Protein AF-A0A418CTW8-F1 (afdb_monomer_lite)

Secondary structure (DSSP, 8-state):
------EE-HHHHHHHHH-S-EEEEEEE-TT-SSGGG-TTB---BTTEEEEEEE-HHHHHHHHTSTTEEEEEETTS------

Organism: Aphanomyces astaci (NCBI:txid112090)

Radius of gyration: 11.73 Å; chains: 1; bounding box: 28×24×33 Å

Sequence (82 aa):
MIGAGINIGAGVLLALQNSATVSVSVAVDESVYGVSNFPQCGTAIAGVIQCNAMTKPEIDCLAALPGVQKIVTVGAGLNITP

Foldseek 3Di:
DPDLQAAEDPQLVVVLVVDQFFKKKWQFDPDQPPQVVQPQWDDDDPRIIIGGRDGPVRVVVVSPGDGTRYMYGDPPDPPPPD

pLDDT: mean 72.46, std 14.44, range [30.75, 87.31]

Structure (mmCIF, N/CA/C/O backbone):
data_AF-A0A418CTW8-F1
#
_entry.id   AF-A0A418CTW8-F1
#
loop_
_atom_site.group_PDB
_atom_site.id
_atom_site.type_symbol
_atom_site.label_atom_id
_atom_site.label_alt_id
_atom_site.label_comp_id
_atom_site.label_asym_id
_atom_site.label_entity_id
_atom_site.label_seq_id
_atom_site.pdbx_PDB_ins_code
_atom_site.Cartn_x
_atom_site.Cartn_y
_atom_site.Cartn_z
_atom_site.occupancy
_atom_site.B_iso_or_equiv
_atom_site.auth_seq_id
_atom_site.auth_comp_id
_atom_site.auth_asym_id
_atom_site.auth_atom_id
_atom_site.pdbx_PDB_model_num
ATOM 1 N N . MET A 1 1 ? -5.854 -12.315 -21.353 1.00 34.06 1 MET A N 1
ATOM 2 C CA . MET A 1 1 ? -5.494 -10.976 -20.837 1.00 34.06 1 MET A CA 1
ATOM 3 C C . MET A 1 1 ? -4.876 -11.213 -19.469 1.00 34.06 1 MET A C 1
ATOM 5 O O . MET A 1 1 ? -5.604 -11.350 -18.498 1.00 34.06 1 MET A O 1
ATOM 9 N N . ILE A 1 2 ? -3.568 -11.463 -19.411 1.00 35.47 2 ILE A N 1
ATOM 10 C CA . ILE A 1 2 ? -2.892 -11.747 -18.140 1.00 35.47 2 ILE A CA 1
ATOM 11 C C . ILE A 1 2 ? -2.554 -10.379 -17.557 1.00 35.47 2 ILE A C 1
ATOM 13 O O . ILE A 1 2 ? -1.521 -9.803 -17.879 1.00 35.47 2 ILE A O 1
ATOM 17 N N . GLY A 1 3 ? -3.498 -9.800 -16.811 1.00 38.00 3 GLY A N 1
ATOM 18 C CA . GLY A 1 3 ? -3.189 -8.648 -15.973 1.00 38.00 3 GLY A CA 1
ATOM 19 C C . GLY A 1 3 ? -2.097 -9.088 -15.010 1.00 38.00 3 GLY A C 1
ATOM 20 O O . GLY A 1 3 ? -2.246 -10.132 -14.376 1.00 38.00 3 GLY A O 1
ATOM 21 N N . ALA A 1 4 ? -0.981 -8.363 -14.971 1.00 43.00 4 ALA A N 1
ATOM 22 C CA . ALA A 1 4 ? 0.074 -8.581 -13.996 1.00 43.00 4 ALA A CA 1
ATOM 23 C C . ALA A 1 4 ? -0.557 -8.479 -12.600 1.00 43.00 4 ALA A C 1
ATOM 25 O O . ALA A 1 4 ? -0.840 -7.389 -12.112 1.00 43.00 4 ALA A O 1
ATOM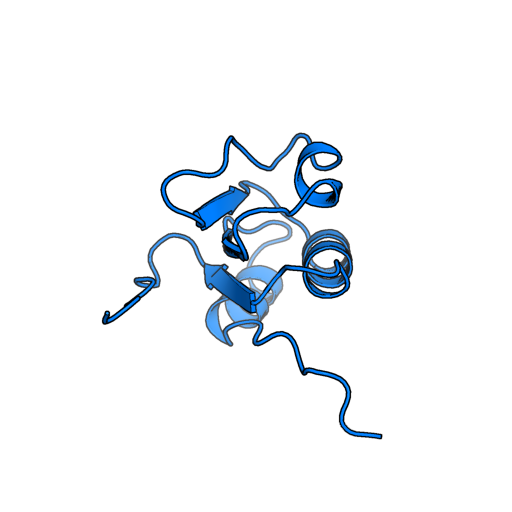 26 N N . GLY A 1 5 ? -0.911 -9.629 -12.024 1.00 47.53 5 GLY A N 1
ATOM 27 C CA . GLY A 1 5 ? -1.596 -9.705 -10.747 1.00 47.53 5 GLY A CA 1
ATOM 28 C C . GLY A 1 5 ? -0.630 -9.246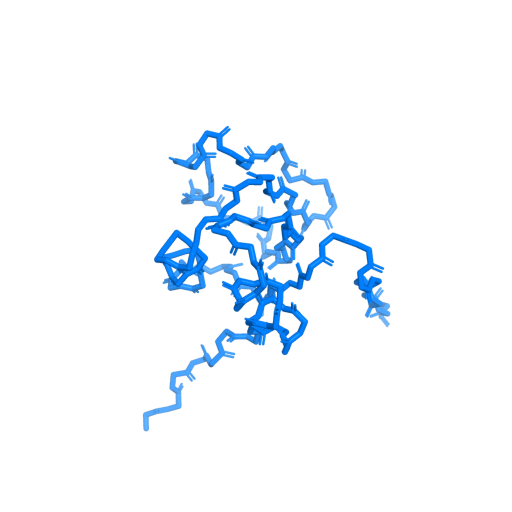 -9.678 1.00 47.53 5 GLY A C 1
ATOM 29 O O . GLY A 1 5 ? 0.289 -9.981 -9.314 1.00 47.53 5 GLY A O 1
ATOM 30 N N . ILE A 1 6 ? -0.810 -8.020 -9.205 1.00 57.06 6 ILE A N 1
ATOM 31 C CA . ILE A 1 6 ? -0.066 -7.517 -8.065 1.00 57.06 6 ILE A CA 1
ATOM 32 C C . ILE A 1 6 ? -0.284 -8.483 -6.905 1.00 57.06 6 ILE A C 1
ATOM 34 O O . ILE A 1 6 ? -1.413 -8.782 -6.513 1.00 57.06 6 ILE A O 1
ATOM 38 N N . ASN A 1 7 ? 0.816 -9.018 -6.383 1.00 70.50 7 ASN A N 1
ATOM 39 C CA . ASN A 1 7 ? 0.771 -10.024 -5.335 1.00 70.50 7 ASN A CA 1
ATOM 40 C C . ASN A 1 7 ? 0.588 -9.326 -3.982 1.00 70.50 7 ASN A C 1
ATOM 42 O O . ASN A 1 7 ? 1.563 -8.980 -3.310 1.00 70.50 7 ASN A O 1
ATOM 46 N N . ILE A 1 8 ? -0.671 -9.105 -3.592 1.00 77.94 8 ILE A N 1
ATOM 47 C CA . ILE A 1 8 ? -1.020 -8.726 -2.220 1.00 77.94 8 ILE A CA 1
ATOM 48 C C . ILE A 1 8 ? -0.875 -9.975 -1.346 1.00 77.94 8 ILE A C 1
ATOM 50 O O . ILE A 1 8 ? -1.574 -10.971 -1.525 1.00 77.94 8 ILE A O 1
ATOM 54 N N . GLY A 1 9 ? 0.053 -9.934 -0.396 1.00 75.56 9 GLY A N 1
ATOM 55 C CA . GLY A 1 9 ? 0.296 -11.026 0.533 1.00 75.56 9 GLY A CA 1
ATOM 56 C C . GLY A 1 9 ? -0.940 -11.319 1.382 1.00 75.56 9 GLY A C 1
ATOM 57 O O . GLY A 1 9 ? -1.591 -10.404 1.886 1.00 75.56 9 GLY A O 1
ATOM 58 N N . ALA A 1 10 ? -1.230 -12.602 1.605 1.00 75.50 10 ALA A N 1
ATOM 59 C CA . ALA A 1 10 ? -2.375 -13.043 2.407 1.00 75.50 10 ALA A CA 1
ATOM 60 C C . ALA A 1 10 ? -2.398 -12.427 3.821 1.00 75.50 10 ALA A C 1
ATOM 62 O O . ALA A 1 10 ? -3.470 -12.147 4.357 1.00 75.50 10 ALA A O 1
ATOM 63 N N . GLY A 1 11 ? -1.223 -12.136 4.394 1.00 73.94 11 GLY A N 1
ATOM 64 C CA . GLY A 1 11 ? -1.101 -11.447 5.681 1.00 73.94 11 GLY A CA 1
ATOM 65 C C . GLY A 1 11 ? -1.730 -10.050 5.699 1.00 73.94 11 GLY A C 1
ATOM 66 O O 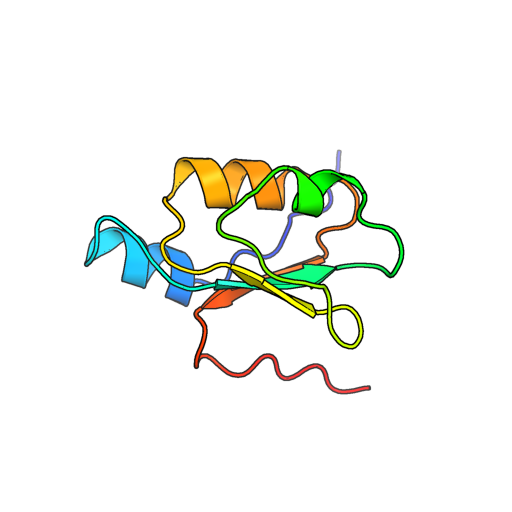. GLY A 1 11 ? -2.229 -9.628 6.735 1.00 73.94 11 GLY A O 1
ATOM 67 N N . VAL A 1 12 ? -1.777 -9.355 4.556 1.00 78.62 12 VAL A N 1
ATOM 68 C CA . VAL A 1 12 ? -2.377 -8.015 4.438 1.00 78.62 12 VAL A CA 1
ATOM 69 C C . VAL A 1 12 ? -3.890 -8.102 4.545 1.00 78.62 12 VAL A C 1
ATOM 71 O O . VAL A 1 12 ? -4.496 -7.363 5.316 1.00 78.62 12 VAL A O 1
ATOM 74 N N . LEU A 1 13 ? -4.504 -9.048 3.825 1.00 78.75 13 LEU A N 1
ATOM 75 C CA . LEU A 1 13 ? -5.943 -9.283 3.927 1.00 78.75 13 LEU A CA 1
ATOM 76 C C . LEU A 1 13 ? -6.333 -9.724 5.339 1.00 78.75 13 LEU A C 1
ATOM 78 O O . LEU A 1 13 ? -7.337 -9.248 5.857 1.00 78.75 13 LEU A O 1
ATOM 82 N N . LEU A 1 14 ? -5.537 -10.593 5.964 1.00 80.81 14 LEU A N 1
ATOM 83 C CA . LEU A 1 14 ? -5.815 -11.099 7.307 1.00 80.81 14 LEU A CA 1
ATOM 84 C C . LEU A 1 14 ? -5.711 -9.998 8.377 1.00 80.81 14 LEU A C 1
ATOM 86 O O . LEU A 1 14 ? -6.531 -9.931 9.294 1.00 80.81 14 LEU A O 1
ATOM 90 N N . ALA A 1 15 ? -4.733 -9.101 8.237 1.00 80.75 15 ALA A N 1
ATOM 91 C CA . ALA A 1 15 ? -4.584 -7.944 9.109 1.00 80.75 15 ALA A CA 1
ATOM 92 C C . ALA A 1 15 ? -5.722 -6.928 8.917 1.00 80.75 15 ALA A C 1
ATOM 94 O O . ALA A 1 15 ? -6.266 -6.449 9.905 1.00 80.75 15 ALA A O 1
ATOM 95 N N . LEU A 1 16 ? -6.151 -6.674 7.675 1.00 80.19 16 LEU A N 1
ATOM 96 C CA . LEU A 1 16 ? -7.317 -5.832 7.365 1.00 80.19 16 LEU A CA 1
ATOM 97 C C . LEU A 1 16 ? -8.654 -6.427 7.836 1.00 80.19 16 LEU A C 1
ATOM 99 O O . LEU A 1 16 ? -9.627 -5.702 8.009 1.00 80.19 16 LEU A O 1
ATOM 103 N N . GLN A 1 17 ? -8.738 -7.748 8.004 1.00 81.12 17 GLN A N 1
ATOM 104 C CA . GLN A 1 17 ? -9.912 -8.397 8.597 1.00 81.12 17 GLN A CA 1
ATOM 105 C C . GLN A 1 17 ? -9.972 -8.215 10.118 1.00 81.12 17 GLN A C 1
ATOM 107 O O . GLN A 1 17 ? -11.061 -8.217 10.683 1.00 81.12 17 GLN A O 1
ATOM 112 N N . ASN A 1 18 ? -8.818 -8.063 10.776 1.00 81.81 18 ASN A N 1
ATOM 113 C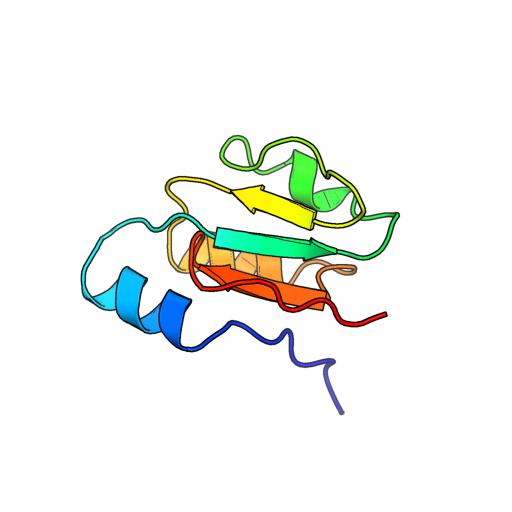 CA . ASN A 1 18 ? -8.727 -7.861 12.225 1.00 81.81 18 ASN A CA 1
ATOM 114 C C . ASN A 1 18 ? -8.641 -6.381 12.628 1.00 81.81 18 ASN A C 1
ATOM 116 O O . ASN A 1 18 ? -8.948 -6.041 13.767 1.00 81.81 18 ASN A O 1
ATOM 120 N N . SER A 1 19 ? -8.215 -5.506 11.720 1.00 79.44 19 SER A N 1
ATOM 121 C CA . SER A 1 19 ? -7.961 -4.090 11.976 1.00 79.44 19 SER A CA 1
ATOM 122 C C . SER A 1 19 ? -8.473 -3.236 10.822 1.00 79.44 19 SER A C 1
ATOM 124 O O . SER A 1 19 ? -8.364 -3.615 9.660 1.00 79.44 19 SER A O 1
ATOM 126 N N . ALA A 1 20 ? -8.984 -2.043 11.130 1.00 81.94 20 ALA A N 1
ATOM 127 C CA . ALA A 1 20 ? -9.422 -1.087 10.112 1.00 81.94 20 ALA A CA 1
ATOM 128 C C . ALA A 1 20 ? -8.259 -0.588 9.232 1.00 81.94 20 ALA A C 1
ATOM 130 O O . ALA A 1 20 ? -8.466 -0.208 8.078 1.00 81.94 20 ALA A O 1
ATOM 131 N N . THR A 1 21 ? -7.040 -0.608 9.775 1.00 84.19 21 THR A N 1
ATOM 132 C CA . THR A 1 21 ? -5.813 -0.170 9.111 1.00 84.19 21 THR A CA 1
ATOM 133 C C . THR A 1 21 ? -4.665 -1.145 9.367 1.00 84.19 21 THR A C 1
ATOM 135 O O . THR A 1 21 ? -4.603 -1.800 10.412 1.00 84.19 21 THR A O 1
ATOM 138 N N . VAL A 1 22 ? -3.735 -1.251 8.416 1.00 85.50 22 VAL A N 1
ATOM 139 C CA . VAL A 1 22 ? -2.549 -2.111 8.521 1.00 85.50 22 VAL A CA 1
ATOM 140 C C . VAL A 1 22 ? -1.314 -1.420 7.948 1.00 85.50 22 VAL A C 1
ATOM 142 O O . VAL A 1 22 ? -1.388 -0.670 6.978 1.00 85.50 22 VAL A O 1
ATOM 145 N N . SER A 1 23 ? -0.153 -1.695 8.535 1.00 86.62 23 SER A N 1
ATOM 146 C CA . SER A 1 23 ? 1.130 -1.313 7.953 1.00 86.62 23 SER A CA 1
ATOM 147 C C . SER A 1 23 ? 1.578 -2.331 6.906 1.00 86.62 23 SER A C 1
ATOM 149 O O . SER A 1 23 ? 1.683 -3.527 7.194 1.00 86.62 23 SER A O 1
ATOM 151 N N . VAL A 1 24 ? 1.876 -1.864 5.695 1.00 85.00 24 VAL A N 1
ATOM 152 C CA . VAL A 1 24 ? 2.333 -2.681 4.568 1.00 85.00 24 VAL A CA 1
ATOM 153 C C . VAL A 1 24 ? 3.671 -2.206 4.013 1.00 85.00 24 VAL A C 1
ATOM 155 O O . VAL A 1 24 ? 3.957 -1.015 3.964 1.00 85.00 24 VAL A O 1
ATOM 158 N N . SER A 1 25 ? 4.485 -3.151 3.564 1.00 85.06 25 SER A N 1
ATOM 159 C CA . SER A 1 25 ? 5.667 -2.903 2.753 1.00 85.06 25 SER A CA 1
ATOM 160 C C . SER A 1 25 ? 5.349 -3.227 1.297 1.00 85.06 25 SER A C 1
ATOM 162 O O . SER A 1 25 ? 4.921 -4.334 0.966 1.00 85.06 25 SER A O 1
ATOM 164 N N . VAL A 1 26 ? 5.572 -2.253 0.431 1.00 82.19 26 VAL A N 1
ATOM 165 C CA . VAL A 1 26 ? 5.275 -2.265 -0.995 1.00 82.19 26 VAL A CA 1
ATOM 166 C C . VAL A 1 26 ? 6.601 -2.334 -1.738 1.00 82.19 26 VAL A C 1
ATOM 168 O O . VAL A 1 26 ? 7.381 -1.389 -1.704 1.00 82.19 26 VAL A O 1
ATOM 171 N N . ALA A 1 27 ? 6.882 -3.458 -2.384 1.00 83.12 27 ALA A N 1
ATOM 172 C CA . ALA A 1 27 ? 7.996 -3.564 -3.311 1.00 83.12 27 ALA A CA 1
ATOM 173 C C . ALA A 1 27 ? 7.592 -2.925 -4.635 1.00 83.12 27 ALA A C 1
ATOM 175 O O . ALA A 1 27 ? 6.530 -3.232 -5.189 1.00 83.12 27 ALA A O 1
ATOM 176 N N . VAL A 1 28 ? 8.446 -2.046 -5.127 1.00 78.00 28 VAL A N 1
ATOM 177 C CA . VAL A 1 28 ? 8.206 -1.238 -6.305 1.00 78.00 28 VAL A CA 1
ATOM 178 C C . VAL A 1 28 ? 9.409 -1.272 -7.225 1.00 78.00 28 VAL A C 1
ATOM 180 O O . VAL A 1 28 ? 10.545 -1.417 -6.781 1.00 78.00 28 VAL A O 1
ATOM 183 N N . ASP A 1 29 ? 9.148 -1.167 -8.519 1.00 74.12 29 ASP A N 1
ATOM 184 C CA . ASP A 1 29 ? 10.196 -0.878 -9.486 1.00 74.12 29 ASP A CA 1
ATOM 185 C C . ASP A 1 29 ? 10.670 0.573 -9.309 1.00 74.12 29 ASP A C 1
ATOM 187 O O . ASP A 1 29 ? 9.941 1.412 -8.774 1.00 74.12 29 ASP A O 1
ATOM 191 N N . GLU A 1 30 ? 11.894 0.867 -9.733 1.00 62.25 30 GLU A N 1
ATOM 192 C CA . GLU A 1 30 ? 12.706 2.047 -9.383 1.00 62.25 30 GLU A CA 1
ATOM 193 C C . GLU A 1 30 ? 12.042 3.407 -9.713 1.00 62.25 30 GLU A C 1
ATOM 195 O O . GLU A 1 30 ? 12.544 4.465 -9.341 1.00 62.25 30 GLU A O 1
ATOM 200 N N . SER A 1 31 ? 10.884 3.380 -10.382 1.00 59.69 31 SER A N 1
ATOM 201 C CA . SER A 1 31 ? 10.175 4.519 -10.967 1.00 59.69 31 SER A CA 1
ATOM 202 C C . SER A 1 31 ? 8.675 4.589 -10.618 1.00 59.69 31 SER A C 1
ATOM 204 O O . SER A 1 31 ? 7.856 4.940 -11.468 1.00 59.69 31 SER A O 1
ATOM 206 N N . VAL A 1 32 ? 8.246 4.276 -9.393 1.00 62.88 32 VAL A N 1
ATOM 207 C CA . VAL A 1 32 ? 6.850 4.561 -8.978 1.00 62.88 32 VAL A CA 1
ATOM 208 C C . VAL A 1 32 ? 6.672 6.028 -8.598 1.00 62.88 32 VAL A C 1
ATOM 210 O O . VAL A 1 32 ? 6.926 6.444 -7.472 1.00 62.88 32 VAL A O 1
ATOM 213 N N . TYR A 1 33 ? 6.133 6.814 -9.524 1.00 60.09 33 TYR A N 1
ATOM 214 C CA . TYR A 1 33 ? 5.710 8.190 -9.247 1.00 60.09 33 TYR A CA 1
ATOM 215 C C . TYR A 1 33 ? 4.394 8.274 -8.447 1.00 60.09 33 TYR A C 1
ATOM 217 O O . TYR A 1 33 ? 4.138 9.279 -7.790 1.00 60.09 33 TYR A O 1
ATOM 225 N N . GLY A 1 34 ? 3.552 7.231 -8.478 1.00 62.00 34 GLY A N 1
ATOM 226 C CA . GLY A 1 34 ? 2.199 7.264 -7.895 1.00 62.00 34 GLY A CA 1
ATOM 227 C C . GLY A 1 34 ? 2.124 7.044 -6.380 1.00 62.00 34 GLY A C 1
ATOM 228 O O . GLY A 1 34 ? 1.154 7.446 -5.746 1.00 62.00 34 GLY A O 1
ATOM 229 N N . VAL A 1 35 ? 3.148 6.439 -5.783 1.00 64.94 35 VAL A N 1
ATOM 230 C CA . VAL A 1 35 ? 3.215 6.152 -4.337 1.00 64.94 35 VAL A CA 1
ATOM 231 C C . VAL A 1 35 ? 3.381 7.408 -3.481 1.00 64.94 35 VAL A C 1
ATOM 233 O O . VAL A 1 35 ? 2.897 7.444 -2.355 1.00 64.94 35 VAL A O 1
ATOM 236 N N . SER A 1 36 ? 3.973 8.466 -4.040 1.00 66.62 36 SER A N 1
ATOM 237 C CA . SER A 1 36 ? 4.110 9.782 -3.403 1.00 66.62 36 SER A CA 1
ATOM 238 C C . SER A 1 36 ? 2.763 10.460 -3.128 1.00 66.62 36 SER A C 1
ATOM 240 O O . SER A 1 36 ? 2.693 11.370 -2.307 1.00 66.62 36 SER A O 1
ATOM 242 N N . ASN A 1 37 ? 1.686 10.021 -3.792 1.00 68.56 37 ASN A N 1
ATOM 243 C CA . ASN A 1 37 ? 0.335 10.526 -3.536 1.00 68.56 37 ASN A CA 1
ATOM 244 C C . ASN A 1 37 ? -0.287 9.953 -2.256 1.00 68.56 37 ASN A C 1
ATOM 246 O O . ASN A 1 37 ? -1.345 10.423 -1.840 1.00 68.56 37 ASN A O 1
ATOM 250 N N . PHE A 1 38 ? 0.338 8.953 -1.632 1.00 75.38 38 PHE A N 1
ATOM 251 C CA . PHE A 1 38 ? -0.138 8.373 -0.385 1.00 75.38 38 PHE A CA 1
ATOM 252 C C . PHE A 1 38 ? 0.650 8.976 0.781 1.00 75.38 38 PHE A C 1
ATOM 254 O O . PHE A 1 38 ? 1.790 8.578 1.007 1.00 75.38 38 PHE A O 1
ATOM 261 N N . PRO A 1 39 ? 0.063 9.890 1.577 1.00 76.75 39 PRO A N 1
ATOM 262 C CA . PRO A 1 39 ? 0.764 10.520 2.703 1.00 76.75 39 PRO A CA 1
ATOM 263 C C . PRO A 1 39 ? 1.135 9.521 3.806 1.00 76.75 39 PRO A C 1
ATOM 265 O O . PRO A 1 39 ? 1.953 9.811 4.674 1.00 76.75 39 PRO A O 1
ATOM 268 N N . GLN A 1 40 ? 0.518 8.341 3.775 1.00 81.00 40 GLN A N 1
ATOM 269 C CA . GLN A 1 40 ? 0.759 7.250 4.709 1.00 81.00 40 GLN A CA 1
ATOM 270 C C . GLN A 1 40 ? 1.964 6.391 4.301 1.00 81.00 40 GLN A C 1
ATOM 272 O O . GLN A 1 40 ? 2.447 5.585 5.097 1.00 81.00 40 GLN A O 1
ATOM 277 N N . CYS A 1 41 ? 2.455 6.578 3.073 1.00 79.50 41 CYS A N 1
ATOM 278 C CA . CYS A 1 41 ? 3.641 5.944 2.525 1.00 79.50 41 CYS A CA 1
ATOM 279 C C . CYS A 1 41 ? 4.867 6.843 2.704 1.00 79.50 41 CYS A C 1
ATOM 281 O O . CYS A 1 41 ? 4.840 8.035 2.407 1.00 79.50 41 CYS A O 1
ATOM 283 N N . GLY A 1 42 ? 5.952 6.258 3.205 1.00 76.44 42 GLY A N 1
ATOM 284 C CA . GLY A 1 42 ? 7.244 6.925 3.317 1.00 76.44 42 GLY A CA 1
ATOM 285 C C . GLY A 1 42 ? 8.037 6.910 2.009 1.00 76.44 42 GLY A C 1
ATOM 286 O O . GLY A 1 42 ? 7.552 6.523 0.947 1.00 76.44 42 GLY A O 1
ATOM 287 N N . THR A 1 43 ? 9.304 7.299 2.100 1.00 71.62 43 THR A N 1
ATOM 288 C CA . THR A 1 43 ? 10.239 7.251 0.971 1.00 71.62 43 THR A CA 1
ATOM 289 C C . THR A 1 43 ? 10.558 5.806 0.581 1.00 71.62 43 THR A C 1
ATOM 291 O O . THR A 1 43 ? 10.720 4.945 1.448 1.00 71.62 43 THR A O 1
ATOM 294 N N . ALA A 1 44 ? 10.699 5.543 -0.720 1.00 71.62 44 ALA A N 1
ATOM 295 C CA . ALA A 1 44 ? 11.215 4.271 -1.211 1.00 71.62 44 ALA A CA 1
ATOM 296 C C . ALA A 1 44 ? 12.686 4.098 -0.801 1.00 71.62 44 ALA A C 1
ATOM 298 O O . ALA A 1 44 ? 13.533 4.919 -1.147 1.00 71.62 44 ALA A O 1
ATOM 299 N N . ILE A 1 45 ? 12.996 3.020 -0.084 1.00 72.12 45 ILE A N 1
ATOM 300 C CA . ILE A 1 45 ? 14.358 2.632 0.287 1.00 72.12 45 ILE A CA 1
ATOM 301 C C . ILE A 1 45 ? 14.665 1.328 -0.449 1.00 72.12 45 ILE A C 1
ATOM 303 O O . ILE A 1 45 ? 13.998 0.323 -0.217 1.00 72.12 45 ILE A O 1
ATOM 307 N N . ALA A 1 46 ? 15.651 1.352 -1.352 1.00 74.06 46 ALA A N 1
ATOM 308 C CA . ALA A 1 46 ? 16.059 0.192 -2.155 1.00 74.06 46 ALA A CA 1
ATOM 309 C C . ALA A 1 46 ? 14.892 -0.499 -2.902 1.00 74.06 46 ALA A C 1
ATOM 311 O O . ALA A 1 46 ? 14.779 -1.722 -2.894 1.00 74.06 46 ALA A O 1
ATOM 312 N N . GLY A 1 47 ? 13.984 0.284 -3.499 1.00 76.38 47 GLY A N 1
ATOM 313 C CA . GLY A 1 47 ? 12.819 -0.256 -4.216 1.00 76.38 47 GLY A CA 1
ATOM 314 C C . GLY A 1 47 ? 11.712 -0.797 -3.302 1.00 76.38 47 GLY A C 1
ATOM 315 O O . GLY A 1 47 ? 10.831 -1.520 -3.756 1.00 76.38 47 GLY A O 1
ATOM 316 N N . VAL A 1 48 ? 11.722 -0.468 -2.007 1.00 79.88 48 VAL A N 1
ATOM 317 C CA . VAL A 1 48 ? 10.651 -0.832 -1.070 1.00 79.88 48 VAL A CA 1
ATOM 318 C C . VAL A 1 48 ? 10.128 0.405 -0.354 1.00 79.88 48 VAL A C 1
ATOM 320 O O . VAL A 1 48 ? 10.885 1.184 0.216 1.00 79.88 48 VAL A O 1
ATOM 323 N N . ILE A 1 49 ? 8.811 0.562 -0.339 1.00 83.69 49 ILE A N 1
ATOM 324 C CA . ILE A 1 49 ? 8.098 1.643 0.335 1.00 83.69 49 ILE A CA 1
ATOM 325 C C . ILE A 1 49 ? 7.350 1.058 1.518 1.00 83.69 49 ILE A C 1
ATOM 327 O O . ILE A 1 49 ? 6.639 0.069 1.379 1.00 83.69 49 ILE A O 1
ATOM 331 N N . GLN A 1 50 ? 7.481 1.667 2.689 1.00 84.38 50 GLN A N 1
ATOM 332 C CA . GLN A 1 50 ? 6.629 1.328 3.824 1.00 84.38 50 GLN A CA 1
ATOM 333 C C . GLN A 1 50 ? 5.477 2.311 3.916 1.00 84.38 50 GLN A C 1
ATOM 335 O O . GLN A 1 50 ? 5.691 3.520 3.973 1.00 84.38 50 GLN A O 1
ATOM 340 N N . CYS A 1 51 ? 4.267 1.770 3.966 1.00 85.12 51 CYS A N 1
ATOM 341 C CA . CYS A 1 51 ? 3.048 2.514 4.196 1.00 85.12 51 CYS A CA 1
ATOM 342 C C . CYS A 1 51 ? 2.434 2.073 5.518 1.00 85.12 51 CYS A C 1
ATOM 344 O O . CYS A 1 51 ? 2.182 0.888 5.729 1.00 85.12 51 CYS A O 1
ATOM 346 N N . ASN A 1 52 ? 2.198 3.019 6.416 1.00 85.62 52 ASN A N 1
ATOM 347 C CA . ASN A 1 52 ? 1.603 2.754 7.719 1.00 85.62 52 ASN A CA 1
ATOM 348 C C . ASN A 1 52 ? 0.130 3.142 7.718 1.00 85.62 52 ASN A C 1
ATOM 350 O O . ASN A 1 52 ? -0.252 4.079 7.034 1.00 85.62 52 ASN A O 1
ATOM 354 N N . ALA A 1 53 ? -0.676 2.442 8.516 1.00 86.12 53 ALA A N 1
ATOM 355 C CA . ALA A 1 53 ? -2.095 2.747 8.708 1.00 86.12 53 ALA A CA 1
ATOM 356 C C . ALA A 1 53 ? -2.969 2.712 7.432 1.00 86.12 53 ALA A C 1
ATOM 358 O O . ALA A 1 53 ? -4.025 3.334 7.384 1.00 86.12 53 ALA A O 1
ATOM 359 N N . MET A 1 54 ? -2.600 1.891 6.452 1.00 85.38 54 MET A N 1
ATOM 360 C CA . MET A 1 54 ? -3.316 1.783 5.187 1.00 85.38 54 MET A CA 1
ATOM 361 C C . MET A 1 54 ? -4.617 0.994 5.319 1.00 85.38 54 MET A C 1
ATOM 363 O O . MET A 1 54 ? -4.659 -0.075 5.937 1.00 85.38 54 MET A O 1
ATOM 367 N N . THR A 1 55 ? -5.672 1.482 4.677 1.00 87.31 55 THR A N 1
ATOM 368 C CA . THR A 1 55 ? -6.955 0.779 4.576 1.00 87.31 55 THR A CA 1
ATOM 369 C C . THR A 1 55 ? -6.993 -0.161 3.369 1.00 87.31 55 THR A C 1
ATOM 371 O O . THR A 1 55 ? -6.196 -0.066 2.433 1.00 87.31 55 THR A O 1
ATOM 374 N N . LYS A 1 56 ? -7.967 -1.079 3.356 1.00 83.00 56 LYS A N 1
ATOM 375 C CA . LYS A 1 56 ? -8.195 -2.003 2.234 1.00 83.00 56 LYS A CA 1
ATOM 376 C C . LYS A 1 56 ? -8.294 -1.302 0.865 1.00 83.00 56 LYS A C 1
ATOM 378 O O . LYS A 1 56 ? -7.590 -1.751 -0.035 1.00 83.00 56 LYS A O 1
ATOM 383 N N . PRO A 1 57 ? -9.112 -0.246 0.675 1.00 83.88 57 PRO A N 1
ATOM 384 C CA . PRO A 1 57 ? -9.193 0.437 -0.616 1.00 83.88 57 PRO A CA 1
ATOM 385 C C . PRO A 1 57 ? -7.897 1.158 -1.000 1.00 83.88 57 PRO A C 1
ATOM 387 O O . PRO A 1 57 ? -7.558 1.195 -2.175 1.00 83.88 57 PRO A O 1
ATOM 390 N N . GLU A 1 58 ? -7.138 1.696 -0.043 1.00 84.81 58 GLU A N 1
ATOM 391 C CA . GLU A 1 58 ? -5.859 2.344 -0.357 1.00 84.81 58 GLU A CA 1
ATOM 392 C C . GLU A 1 58 ? -4.799 1.329 -0.797 1.00 84.81 58 GLU A C 1
ATOM 394 O O . GLU A 1 58 ? -4.039 1.596 -1.723 1.00 84.81 58 GLU A O 1
ATOM 399 N N . ILE A 1 59 ? -4.777 0.147 -0.175 1.00 82.75 59 ILE A N 1
ATOM 400 C CA . ILE A 1 59 ? -3.919 -0.972 -0.587 1.00 82.75 59 ILE A CA 1
ATOM 401 C C . ILE A 1 59 ? -4.300 -1.469 -1.979 1.00 82.75 59 ILE A C 1
ATOM 403 O O . ILE A 1 59 ? -3.414 -1.771 -2.772 1.00 82.75 59 ILE A O 1
ATOM 407 N N . ASP A 1 60 ? -5.595 -1.541 -2.283 1.00 84.50 60 ASP A N 1
ATOM 408 C CA . ASP A 1 60 ? -6.090 -1.919 -3.608 1.00 84.50 60 ASP A CA 1
ATOM 409 C C . ASP A 1 60 ? -5.683 -0.883 -4.673 1.00 84.50 60 ASP A C 1
ATOM 411 O O . ASP A 1 60 ? -5.143 -1.242 -5.718 1.00 84.50 60 ASP A O 1
ATOM 415 N N . CYS A 1 61 ? -5.805 0.414 -4.361 1.00 83.81 61 CYS A N 1
ATOM 416 C CA . CYS A 1 61 ? -5.319 1.501 -5.215 1.00 83.81 61 CYS A CA 1
ATOM 417 C C . CYS A 1 61 ? -3.801 1.459 -5.418 1.00 83.81 61 CYS A C 1
ATOM 419 O O . CYS A 1 61 ? -3.338 1.645 -6.540 1.00 83.81 61 CYS A O 1
ATOM 421 N N . LEU A 1 62 ? -3.021 1.212 -4.359 1.00 80.38 62 LEU A N 1
ATOM 422 C CA . LEU A 1 62 ? -1.575 1.023 -4.476 1.00 80.38 62 LEU A CA 1
ATOM 423 C C . LEU A 1 62 ? -1.253 -0.180 -5.347 1.00 80.38 62 LEU A C 1
ATOM 425 O O . LEU A 1 62 ? -0.384 -0.085 -6.205 1.00 80.38 62 LEU A O 1
ATOM 429 N N . ALA A 1 63 ? -1.950 -1.298 -5.147 1.00 79.88 63 ALA A N 1
ATOM 430 C CA . ALA A 1 63 ? -1.757 -2.468 -5.976 1.00 79.88 63 ALA A CA 1
ATOM 431 C C . ALA A 1 63 ? -2.022 -2.114 -7.438 1.00 79.88 63 ALA A C 1
ATOM 433 O O . ALA A 1 63 ? -1.206 -2.423 -8.286 1.00 79.88 63 ALA A O 1
ATOM 434 N N . ALA A 1 64 ? -3.074 -1.362 -7.738 1.00 82.12 64 ALA A N 1
ATOM 435 C CA . ALA A 1 64 ? -3.379 -0.935 -9.098 1.00 82.12 64 ALA A CA 1
ATOM 436 C C . ALA A 1 64 ? -2.343 0.021 -9.738 1.00 82.12 64 ALA A C 1
ATOM 438 O O . ALA A 1 64 ? -2.464 0.314 -10.931 1.00 82.12 64 ALA A O 1
ATOM 439 N N . LEU A 1 65 ? -1.336 0.519 -9.004 1.00 78.38 65 LEU A N 1
ATOM 440 C CA . LEU A 1 65 ? -0.327 1.413 -9.570 1.00 78.38 65 LEU A CA 1
ATOM 441 C C . LEU A 1 65 ? 0.649 0.675 -10.504 1.00 78.38 65 LEU A C 1
ATOM 443 O O . LEU A 1 65 ? 1.232 -0.346 -10.124 1.00 78.38 65 LEU A O 1
ATOM 447 N N . PRO A 1 66 ? 0.935 1.239 -11.692 1.00 69.75 66 PRO A N 1
ATOM 448 C CA . PRO A 1 66 ? 1.982 0.722 -12.559 1.00 69.75 66 PRO A CA 1
ATOM 449 C C . PRO A 1 66 ? 3.343 0.913 -11.874 1.00 69.75 66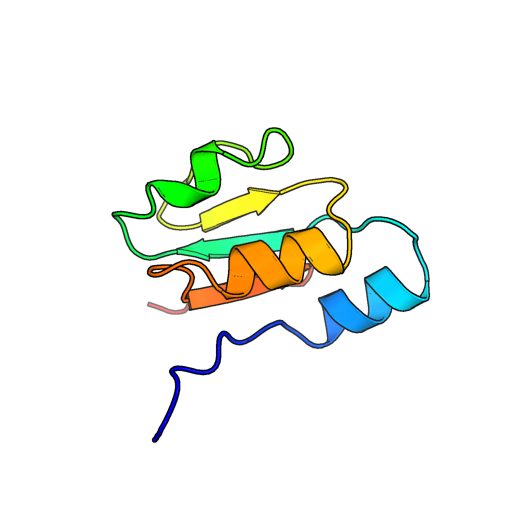 PRO A C 1
ATOM 451 O O . PRO A 1 66 ? 3.764 2.038 -11.608 1.00 69.75 66 PRO A O 1
ATOM 454 N N . GLY A 1 67 ? 4.003 -0.200 -11.556 1.00 73.88 67 GLY A N 1
ATOM 455 C CA . GLY A 1 67 ? 5.298 -0.231 -10.870 1.00 73.88 67 GLY A CA 1
ATOM 456 C C . GLY A 1 67 ? 5.251 -0.828 -9.463 1.00 73.88 67 GLY A C 1
ATOM 457 O O . GLY A 1 67 ? 6.307 -1.079 -8.892 1.00 73.88 67 GLY A O 1
ATOM 458 N N . VAL A 1 68 ? 4.069 -1.129 -8.914 1.00 79.19 68 VAL A N 1
ATOM 459 C CA . VAL A 1 68 ? 3.971 -1.943 -7.695 1.00 79.19 68 VAL A CA 1
ATOM 460 C C . VAL A 1 68 ? 4.103 -3.419 -8.052 1.00 79.19 68 VAL A C 1
ATOM 462 O O . VAL A 1 68 ? 3.301 -3.977 -8.795 1.00 79.19 68 VAL A O 1
ATOM 465 N N . GLN A 1 69 ? 5.130 -4.063 -7.503 1.00 82.44 69 GLN A N 1
ATOM 466 C CA . GLN A 1 69 ? 5.422 -5.474 -7.749 1.00 82.44 69 GLN A CA 1
ATOM 467 C C . GLN A 1 69 ? 4.765 -6.373 -6.698 1.00 82.44 69 GLN A C 1
ATOM 469 O O . GLN A 1 69 ? 4.204 -7.426 -7.015 1.00 82.44 69 GLN A O 1
ATOM 474 N N . LYS A 1 70 ? 4.825 -5.969 -5.424 1.00 82.75 70 LYS A N 1
ATOM 475 C CA . LYS A 1 70 ? 4.351 -6.789 -4.303 1.00 82.75 70 LYS A CA 1
ATOM 476 C C . LYS A 1 70 ? 3.932 -5.929 -3.121 1.00 82.75 70 LYS A C 1
ATOM 478 O O . LYS A 1 70 ? 4.591 -4.943 -2.825 1.00 82.75 70 LYS A O 1
ATOM 483 N N . ILE A 1 71 ? 2.897 -6.346 -2.397 1.00 84.25 71 ILE A N 1
ATOM 484 C CA . ILE A 1 71 ? 2.481 -5.712 -1.139 1.00 84.25 71 ILE A CA 1
ATOM 485 C C . ILE A 1 71 ? 2.446 -6.780 -0.054 1.00 84.25 71 ILE A C 1
ATOM 487 O O . ILE A 1 71 ? 1.793 -7.803 -0.222 1.00 84.25 71 ILE A O 1
ATOM 491 N N . VAL A 1 72 ? 3.119 -6.568 1.071 1.00 84.25 72 VAL A N 1
ATOM 492 C CA . VAL A 1 72 ? 3.074 -7.473 2.233 1.00 84.25 72 VAL A CA 1
ATOM 493 C C . VAL A 1 72 ? 2.879 -6.680 3.515 1.00 84.25 72 VAL A C 1
ATOM 4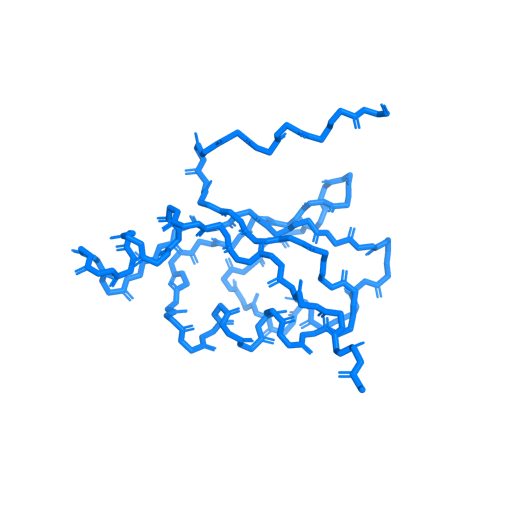95 O O . VAL A 1 72 ? 3.066 -5.475 3.510 1.00 84.25 72 VAL A O 1
ATOM 498 N N . THR A 1 73 ? 2.535 -7.316 4.632 1.00 81.38 73 THR A N 1
ATOM 499 C CA . THR A 1 73 ? 2.487 -6.613 5.921 1.00 81.38 73 THR A CA 1
ATOM 500 C C . THR A 1 73 ? 3.886 -6.298 6.436 1.00 81.38 73 THR A C 1
ATOM 502 O O . THR A 1 73 ? 4.815 -7.097 6.283 1.00 81.38 73 THR A O 1
ATOM 505 N N . VAL A 1 74 ? 4.041 -5.138 7.078 1.00 71.56 74 VAL A N 1
ATOM 506 C CA . VAL A 1 74 ? 5.267 -4.787 7.806 1.00 71.56 74 VAL A CA 1
ATOM 507 C C . VAL A 1 74 ? 5.473 -5.840 8.896 1.00 71.56 74 VAL A C 1
ATOM 509 O O . VAL A 1 74 ? 4.609 -6.044 9.744 1.00 71.56 74 VAL A O 1
ATOM 512 N N . GLY A 1 75 ? 6.592 -6.564 8.821 1.00 58.44 75 GLY A N 1
ATOM 513 C CA . GLY A 1 75 ? 6.908 -7.689 9.710 1.00 58.44 75 GLY A CA 1
ATOM 514 C C . GLY A 1 75 ? 6.780 -9.080 9.079 1.00 58.44 75 GLY A C 1
ATOM 515 O O . GLY A 1 75 ? 7.354 -10.023 9.611 1.00 58.44 75 GLY A O 1
ATOM 516 N N . ALA A 1 76 ? 6.138 -9.227 7.913 1.00 55.47 76 ALA A N 1
ATOM 517 C CA . ALA A 1 76 ? 6.054 -10.521 7.217 1.00 55.47 76 ALA A CA 1
ATOM 518 C C . ALA A 1 76 ? 7.351 -10.941 6.498 1.00 55.47 76 ALA A C 1
ATOM 520 O O . ALA A 1 76 ? 7.380 -11.999 5.878 1.00 55.47 76 ALA A O 1
ATOM 521 N N . GLY A 1 77 ? 8.418 -10.138 6.575 1.00 45.41 77 GLY A N 1
ATOM 522 C CA . GLY A 1 77 ? 9.673 -10.392 5.874 1.00 45.41 77 GLY A CA 1
ATOM 523 C C . GLY A 1 77 ? 9.488 -10.325 4.357 1.00 45.41 77 GLY A C 1
ATOM 524 O O . GLY A 1 77 ? 9.127 -11.306 3.708 1.00 45.41 77 GLY A O 1
ATOM 525 N N . LEU A 1 78 ? 9.776 -9.170 3.751 1.00 51.56 78 LEU A N 1
ATOM 526 C CA . LEU A 1 78 ? 10.076 -9.132 2.318 1.00 51.56 78 LEU A CA 1
ATOM 527 C C . LEU A 1 78 ? 11.386 -9.896 2.111 1.00 51.56 78 LEU A C 1
ATOM 529 O O . LEU A 1 78 ? 12.462 -9.311 2.167 1.00 51.56 78 LEU A O 1
ATOM 533 N N . ASN A 1 79 ? 11.305 -11.212 1.913 1.00 44.50 79 ASN A N 1
ATOM 534 C CA . ASN A 1 79 ? 12.427 -11.990 1.406 1.00 44.50 79 ASN A CA 1
ATOM 535 C C . ASN A 1 79 ? 12.589 -11.651 -0.082 1.00 44.50 79 ASN A C 1
ATOM 537 O O . ASN A 1 79 ? 12.099 -12.367 -0.953 1.00 44.50 79 ASN A O 1
ATOM 541 N N . ILE A 1 80 ? 13.177 -10.486 -0.347 1.00 46.31 80 ILE A N 1
ATOM 542 C CA . ILE A 1 80 ? 13.708 -10.117 -1.655 1.00 46.31 80 ILE A CA 1
ATOM 543 C C . ILE A 1 80 ? 15.066 -10.811 -1.790 1.00 46.31 80 ILE A C 1
ATOM 545 O O . ILE A 1 80 ? 16.111 -10.263 -1.457 1.00 46.31 80 ILE A O 1
ATOM 549 N N . THR A 1 81 ? 15.037 -12.087 -2.158 1.00 30.75 81 THR A N 1
ATOM 550 C CA . THR A 1 81 ? 16.259 -12.812 -2.515 1.00 30.75 81 THR A CA 1
ATOM 551 C C . THR A 1 81 ? 16.752 -12.250 -3.857 1.00 30.75 81 THR A C 1
ATOM 553 O O . THR A 1 81 ? 15.917 -12.118 -4.755 1.00 30.75 81 THR A O 1
ATOM 556 N N . PRO A 1 82 ? 18.031 -11.840 -3.975 1.00 40.78 82 PRO A N 1
ATOM 557 C CA . PRO A 1 82 ? 18.597 -11.334 -5.226 1.00 40.78 82 PRO A CA 1
ATOM 558 C C . PRO A 1 82 ? 18.643 -12.398 -6.328 1.00 40.78 82 PRO A C 1
ATOM 560 O O . PRO A 1 82 ? 18.668 -13.606 -5.991 1.00 40.78 82 PRO A O 1
#